Protein AF-A0AA35TIU0-F1 (afdb_monomer)

pLDDT: mean 90.53, std 7.13, range [62.94, 97.94]

Mean predicted aligned error: 12.46 Å

Solvent-accessible surface area (backbone atoms only — not comparable to full-atom values): 9646 Å² total; per-residue (Å²): 111,68,49,59,54,56,33,48,58,36,46,54,51,38,53,55,49,50,52,50,46,52,49,54,40,50,54,45,52,49,53,44,50,51,51,53,51,53,49,48,52,61,61,66,74,46,60,97,85,59,76,85,46,71,69,55,55,49,52,50,52,51,50,54,49,51,48,53,51,44,53,52,49,41,52,50,51,56,58,64,44,52,68,46,52,50,50,32,51,53,37,44,64,73,54,45,77,89,61,64,71,77,70,55,58,86,64,67,63,47,70,66,52,33,52,53,50,51,47,56,50,28,54,50,29,28,71,71,60,37,47,71,63,19,52,50,50,29,60,76,64,73,55,88,70,60,65,78,64,54,47,52,32,54,52,50,40,51,32,54,53,33,46,75,72,73,40,62,63,76,75,75,115

InterPro domains:
  IPR006594 LIS1 homology motif [PS50896] (113-145)
  IPR006594 LIS1 homology motif [SM00667] (113-145)
  IPR045098 Fyv10 family [PTHR12170] (6-173)

Structure (mmCIF, N/CA/C/O backbone):
data_AF-A0AA35TIU0-F1
#
_entry.id   AF-A0AA35TIU0-F1
#
loop_
_atom_site.group_PDB
_atom_site.id
_atom_site.type_symbol
_atom_site.label_atom_id
_atom_site.label_alt_id
_atom_site.label_comp_id
_atom_site.label_asym_id
_atom_site.label_entity_id
_atom_site.label_seq_id
_atom_site.pdbx_PDB_ins_code
_atom_site.Cartn_x
_atom_site.Cartn_y
_atom_site.Cartn_z
_atom_site.occupancy
_atom_site.B_iso_or_equiv
_atom_site.auth_seq_id
_atom_site.auth_comp_id
_atom_site.auth_asym_id
_atom_site.auth_atom_id
_atom_site.pdbx_PDB_model_num
ATOM 1 N N . MET A 1 1 ? 8.638 -17.678 -5.025 1.00 79.06 1 MET A N 1
ATOM 2 C CA . MET A 1 1 ? 7.491 -18.231 -4.267 1.00 79.06 1 MET A CA 1
ATOM 3 C C . MET A 1 1 ? 7.726 -18.157 -2.755 1.00 79.06 1 MET A C 1
ATOM 5 O O . MET A 1 1 ? 6.840 -17.697 -2.053 1.00 79.06 1 MET A O 1
ATOM 9 N N . GLU A 1 2 ? 8.918 -18.503 -2.250 1.00 90.50 2 GLU A N 1
ATOM 10 C CA . GLU A 1 2 ? 9.247 -18.424 -0.810 1.00 90.50 2 GLU A CA 1
ATOM 11 C C . GLU A 1 2 ? 9.133 -17.019 -0.194 1.00 90.50 2 GLU A C 1
ATOM 13 O O . GLU A 1 2 ? 8.591 -16.884 0.898 1.00 90.50 2 GLU A O 1
ATOM 18 N N . ALA A 1 3 ? 9.570 -15.977 -0.912 1.00 91.19 3 ALA A N 1
ATOM 19 C CA . ALA A 1 3 ? 9.427 -14.577 -0.496 1.00 91.19 3 ALA A CA 1
ATOM 20 C C . ALA A 1 3 ? 7.965 -14.198 -0.188 1.00 91.19 3 ALA A C 1
ATOM 22 O O . ALA A 1 3 ? 7.668 -13.625 0.861 1.00 91.19 3 ALA A O 1
ATOM 23 N N . CYS A 1 4 ? 7.039 -14.592 -1.070 1.00 94.56 4 CYS A N 1
ATOM 24 C CA . CYS A 1 4 ? 5.608 -14.363 -0.883 1.00 94.56 4 CYS A CA 1
ATOM 25 C C . CYS A 1 4 ? 5.074 -15.127 0.335 1.00 94.56 4 CYS A C 1
ATOM 27 O O . CYS A 1 4 ? 4.412 -14.530 1.176 1.00 94.56 4 CYS A O 1
ATOM 29 N N . LEU A 1 5 ? 5.434 -16.409 0.479 1.00 96.06 5 LEU A N 1
ATOM 30 C CA . LEU A 1 5 ? 5.019 -17.238 1.620 1.00 96.06 5 LEU A CA 1
ATOM 31 C C . LEU A 1 5 ? 5.535 -16.687 2.961 1.00 96.06 5 LEU A C 1
ATOM 33 O O . LEU A 1 5 ? 4.859 -16.788 3.984 1.00 96.06 5 LEU A O 1
ATOM 37 N N . ALA A 1 6 ? 6.738 -16.109 2.984 1.00 94.44 6 ALA A N 1
ATOM 38 C CA . ALA A 1 6 ? 7.305 -15.508 4.187 1.00 94.44 6 ALA A CA 1
ATOM 39 C C . ALA A 1 6 ? 6.508 -14.275 4.643 1.00 94.44 6 ALA A C 1
ATOM 41 O O . ALA A 1 6 ? 6.239 -14.128 5.836 1.00 94.44 6 ALA A O 1
ATOM 42 N N . VAL A 1 7 ? 6.105 -13.416 3.702 1.00 97.25 7 VAL A N 1
ATOM 43 C CA . VAL A 1 7 ? 5.280 -12.235 3.993 1.00 97.25 7 VAL A CA 1
ATOM 44 C C . VAL A 1 7 ? 3.848 -12.625 4.349 1.00 97.25 7 VAL A C 1
ATOM 46 O O . VAL A 1 7 ? 3.300 -12.090 5.312 1.00 97.25 7 VAL A O 1
ATOM 49 N N . GLU A 1 8 ? 3.273 -13.607 3.656 1.00 97.56 8 GLU A N 1
ATOM 50 C CA . GLU A 1 8 ? 1.932 -14.136 3.931 1.00 97.56 8 GLU A CA 1
ATOM 51 C C . GLU A 1 8 ? 1.806 -14.641 5.379 1.00 97.56 8 GLU A C 1
ATOM 53 O O . GLU A 1 8 ? 0.872 -14.272 6.091 1.00 97.56 8 GLU A O 1
ATOM 58 N N . ARG A 1 9 ? 2.812 -15.361 5.895 1.00 96.69 9 ARG A N 1
ATOM 59 C CA . ARG A 1 9 ? 2.837 -15.804 7.305 1.00 96.69 9 ARG A CA 1
ATOM 60 C C . ARG A 1 9 ? 2.793 -14.652 8.312 1.00 96.69 9 ARG A C 1
ATOM 62 O O . ARG A 1 9 ? 2.181 -14.785 9.372 1.00 96.69 9 ARG A O 1
ATOM 69 N N . GLU A 1 10 ? 3.474 -13.537 8.045 1.00 97.38 10 GLU A N 1
ATOM 70 C CA . GLU A 1 10 ? 3.417 -12.365 8.932 1.00 97.38 10 GLU A CA 1
ATOM 71 C C . GLU A 1 10 ? 2.096 -11.600 8.765 1.00 97.38 10 GLU A C 1
ATOM 73 O O . GLU A 1 10 ? 1.535 -11.119 9.754 1.00 97.38 10 GLU A O 1
ATOM 78 N N . GLN A 1 11 ? 1.547 -11.553 7.550 1.00 97.75 11 GLN A N 1
ATOM 79 C CA . GLN A 1 11 ? 0.237 -10.966 7.273 1.00 97.75 11 GLN A CA 1
ATOM 80 C C . GLN A 1 11 ? -0.869 -11.701 8.044 1.00 97.75 11 GLN A C 1
ATOM 82 O O . GLN A 1 11 ? -1.685 -11.055 8.705 1.00 97.75 11 GLN A O 1
ATOM 87 N N . GLU A 1 12 ? -0.875 -13.035 8.037 1.00 97.94 12 GLU A N 1
ATOM 88 C CA . GLU A 1 12 ? -1.833 -13.841 8.800 1.00 97.94 12 GLU A CA 1
ATOM 89 C C . GLU A 1 12 ? -1.799 -13.511 10.298 1.00 97.94 12 GLU A C 1
ATOM 91 O O . GLU A 1 12 ? -2.847 -13.386 10.941 1.00 97.94 12 GLU A O 1
ATOM 96 N N . LYS A 1 13 ? -0.603 -13.300 10.866 1.00 96.81 13 LYS A N 1
ATOM 97 C CA . LYS A 1 13 ? -0.444 -12.895 12.272 1.00 96.81 13 LYS A CA 1
ATOM 98 C C . LYS A 1 13 ? -1.043 -11.517 12.534 1.00 96.81 13 LYS A C 1
ATOM 100 O O . LYS A 1 13 ? -1.731 -11.350 13.545 1.00 96.81 13 LYS A O 1
ATOM 105 N N . VAL A 1 14 ? -0.820 -10.551 11.639 1.00 97.38 14 VAL A N 1
ATOM 106 C CA . VAL A 1 14 ? -1.432 -9.214 11.729 1.00 97.38 14 VAL A CA 1
ATOM 107 C C . VAL A 1 14 ? -2.954 -9.322 11.676 1.00 97.38 14 VAL A C 1
ATOM 109 O O . VAL A 1 14 ? -3.623 -8.784 12.555 1.00 97.38 14 VAL A O 1
ATOM 112 N N . VAL A 1 15 ? -3.505 -10.067 10.714 1.00 97.44 15 VAL A N 1
ATOM 113 C CA . VAL A 1 15 ? -4.957 -10.255 10.564 1.00 97.44 15 VAL A CA 1
ATOM 114 C C . VAL A 1 15 ? -5.557 -10.913 11.806 1.00 97.44 15 VAL A C 1
ATOM 116 O O . VAL A 1 15 ? -6.575 -10.448 12.321 1.00 97.44 15 VAL A O 1
ATOM 119 N N . LYS A 1 16 ? -4.919 -11.965 12.331 1.00 96.69 16 LYS A N 1
ATOM 120 C CA . LYS A 1 16 ? -5.369 -12.648 13.550 1.00 96.69 16 LYS A CA 1
ATOM 121 C C . LYS A 1 16 ? -5.367 -11.708 14.758 1.00 96.69 16 LYS A C 1
ATOM 123 O O . LYS A 1 16 ? -6.343 -11.680 15.505 1.00 96.69 16 LYS A O 1
ATOM 128 N N . LYS A 1 17 ? -4.299 -10.923 14.938 1.00 95.62 17 LYS A N 1
ATOM 129 C CA . LYS A 1 17 ? -4.180 -9.952 16.036 1.00 95.62 17 LYS A CA 1
ATOM 130 C C . LYS A 1 17 ? -5.214 -8.828 15.900 1.00 95.62 17 LYS A C 1
ATOM 132 O O . LYS A 1 17 ? -5.878 -8.518 16.881 1.00 95.62 17 LYS A O 1
ATOM 137 N N . LEU A 1 18 ? -5.401 -8.280 14.697 1.00 95.25 18 LEU A N 1
ATOM 138 C CA . LEU A 1 18 ? -6.390 -7.236 14.410 1.00 95.25 18 LEU A CA 1
ATOM 139 C C . LEU A 1 18 ? -7.811 -7.705 14.736 1.00 95.25 18 LEU A C 1
ATOM 141 O O . LEU A 1 18 ? -8.540 -6.999 15.425 1.00 95.25 18 LEU A O 1
ATOM 145 N N . LYS A 1 19 ? -8.191 -8.909 14.285 1.00 95.69 19 LYS A N 1
ATOM 146 C CA . LYS A 1 19 ? -9.508 -9.492 14.587 1.0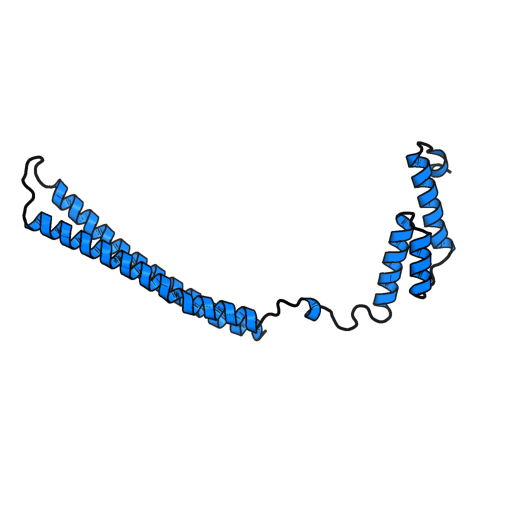0 95.69 19 LYS A CA 1
ATOM 147 C C . LYS A 1 19 ? -9.725 -9.648 16.092 1.00 95.69 19 LYS A C 1
ATOM 149 O O . LYS A 1 19 ? -10.798 -9.313 16.579 1.00 95.69 19 LYS A O 1
ATOM 154 N N . ALA A 1 20 ? -8.710 -10.104 16.826 1.00 94.06 20 ALA A N 1
ATOM 155 C CA . ALA A 1 20 ? -8.794 -10.255 18.277 1.00 94.06 20 ALA A CA 1
ATOM 156 C C . ALA A 1 20 ? -8.963 -8.906 19.001 1.00 94.06 20 ALA A C 1
ATOM 158 O O . ALA A 1 20 ? -9.843 -8.781 19.847 1.00 94.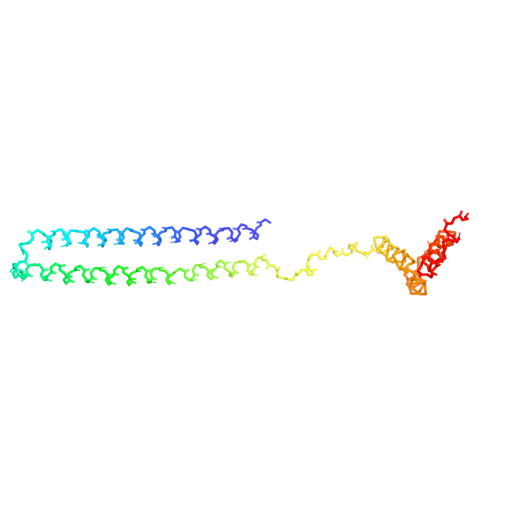06 20 ALA A O 1
ATOM 159 N N . VAL A 1 21 ? -8.166 -7.891 18.640 1.00 93.56 21 VAL A N 1
ATOM 160 C CA . VAL A 1 21 ? -8.255 -6.540 19.229 1.00 93.56 21 VAL A CA 1
ATOM 161 C C . VAL A 1 21 ? -9.596 -5.886 18.898 1.00 93.56 21 VAL A C 1
ATOM 163 O O . VAL A 1 21 ? -10.255 -5.344 19.779 1.00 93.56 21 VAL A O 1
ATOM 166 N N . SER A 1 22 ? -10.039 -5.974 17.642 1.00 92.81 22 SER A N 1
ATOM 167 C CA . SER A 1 22 ? -11.329 -5.426 17.217 1.00 92.81 22 SER A CA 1
ATOM 168 C C . SER A 1 22 ? -12.503 -6.114 17.918 1.00 92.81 22 SER A C 1
ATOM 170 O O . SER A 1 22 ? -13.412 -5.419 18.368 1.00 92.81 22 SER A O 1
ATOM 172 N N . GLY A 1 23 ? -12.470 -7.442 18.065 1.00 94.69 23 GLY A N 1
ATOM 173 C CA . GLY A 1 23 ? -13.482 -8.193 18.811 1.00 94.69 23 GLY A CA 1
ATOM 174 C C . GLY A 1 23 ? -13.542 -7.772 20.280 1.00 94.69 23 GLY A C 1
ATOM 175 O O . GLY A 1 23 ? -14.585 -7.315 20.736 1.00 94.69 23 GLY A O 1
ATOM 176 N N . SER A 1 24 ? -12.402 -7.813 20.978 1.00 93.44 24 SER A N 1
ATOM 177 C CA . SER A 1 24 ? -12.273 -7.395 22.385 1.00 93.44 24 SER A CA 1
ATOM 178 C C . SER A 1 24 ? -12.761 -5.961 22.617 1.00 93.44 24 SER A C 1
ATOM 180 O O . SER A 1 24 ? -13.567 -5.704 23.514 1.00 93.44 24 SER A O 1
ATOM 182 N N . ALA A 1 25 ? -12.325 -5.014 21.780 1.00 92.31 25 ALA A N 1
ATOM 183 C CA . ALA A 1 25 ? -12.752 -3.624 21.879 1.00 92.31 25 ALA A CA 1
ATOM 184 C C . ALA A 1 25 ? -14.262 -3.475 21.638 1.00 92.31 25 ALA A C 1
ATOM 186 O O . ALA A 1 25 ? -14.928 -2.749 22.374 1.00 92.31 25 ALA A O 1
ATOM 187 N N . THR A 1 26 ? -14.814 -4.185 20.649 1.00 94.56 26 THR A N 1
ATOM 188 C CA . THR A 1 26 ? -16.252 -4.153 20.346 1.00 94.56 26 THR A CA 1
ATOM 189 C C . THR A 1 26 ? -17.074 -4.684 21.516 1.00 94.56 26 THR A C 1
ATOM 191 O O . THR A 1 26 ? -18.017 -4.018 21.935 1.00 94.56 26 THR A O 1
ATOM 194 N N . GLU A 1 27 ? -16.694 -5.825 22.092 1.00 95.31 27 GLU A N 1
ATOM 195 C CA . GLU A 1 27 ? -17.382 -6.423 23.243 1.00 95.31 27 GLU A CA 1
ATOM 196 C C . GLU A 1 27 ? -17.371 -5.489 24.461 1.00 95.31 27 GLU A C 1
ATOM 198 O O . GLU A 1 27 ? -18.413 -5.240 25.070 1.00 95.31 27 GLU A O 1
ATOM 203 N N . LYS A 1 28 ? -16.213 -4.900 24.791 1.00 93.56 28 LYS A N 1
ATOM 204 C CA . LYS A 1 28 ? -16.084 -3.953 25.912 1.00 93.56 28 LYS A CA 1
ATOM 205 C C . LYS A 1 28 ? -16.921 -2.693 25.698 1.00 93.56 28 LYS A C 1
ATOM 207 O O . LYS A 1 28 ? -17.606 -2.240 26.614 1.00 93.56 28 LYS A O 1
ATOM 212 N N . LEU A 1 29 ? -16.895 -2.133 24.489 1.00 92.69 29 LEU A N 1
ATOM 213 C CA . LEU A 1 29 ? -17.698 -0.959 24.150 1.00 92.69 29 LEU A CA 1
ATOM 214 C C . LEU A 1 29 ? -19.199 -1.270 24.187 1.00 92.69 29 LEU A C 1
ATOM 216 O O . LEU A 1 29 ? -19.970 -0.443 24.667 1.00 92.69 29 LEU A O 1
ATOM 220 N N . GLN A 1 30 ? -19.618 -2.462 23.752 1.00 95.75 30 GLN A N 1
ATOM 221 C CA . GLN A 1 30 ? -21.007 -2.914 23.863 1.00 95.75 30 GLN A CA 1
ATOM 222 C C . GLN A 1 30 ? -21.456 -3.049 25.323 1.00 95.75 30 GLN A C 1
ATOM 224 O O . GLN A 1 30 ? -22.550 -2.599 25.661 1.00 95.75 30 GLN A O 1
ATOM 229 N N . GLN A 1 31 ? -20.615 -3.601 26.203 1.00 94.88 31 GLN A N 1
ATOM 230 C CA . GLN A 1 31 ? -20.913 -3.685 27.638 1.00 94.88 31 GLN A CA 1
ATOM 231 C C . GLN A 1 31 ? -21.095 -2.298 28.262 1.00 94.88 31 GLN A C 1
ATOM 233 O O . GLN A 1 31 ? -22.080 -2.058 28.960 1.00 94.88 31 GLN A O 1
ATOM 238 N N . VAL A 1 32 ? -20.187 -1.365 27.967 1.00 95.50 32 VAL A N 1
ATOM 239 C CA . VAL A 1 32 ? -20.286 0.023 28.437 1.00 95.50 32 VAL A CA 1
ATOM 240 C C . VAL A 1 32 ? -21.540 0.707 27.889 1.00 95.50 32 VAL A C 1
ATOM 242 O O . VAL A 1 32 ? -22.235 1.404 28.623 1.00 95.50 32 VAL A O 1
ATOM 245 N N . LEU A 1 33 ? -21.878 0.485 26.619 1.00 96.38 33 LEU A N 1
ATOM 246 C CA . LEU A 1 33 ? -23.088 1.037 26.013 1.00 96.38 33 LEU A CA 1
ATOM 247 C C . LEU A 1 33 ? -24.350 0.519 26.715 1.00 96.38 33 LEU A C 1
ATOM 249 O O . LEU A 1 33 ? -25.248 1.308 27.007 1.00 96.38 33 LEU A O 1
ATOM 253 N N . HIS A 1 34 ? -24.391 -0.771 27.056 1.00 95.81 34 HIS A N 1
ATOM 254 C CA . HIS A 1 34 ? -25.491 -1.349 27.823 1.00 95.81 34 HIS A CA 1
ATOM 255 C C . HIS A 1 34 ? -25.590 -0.754 29.238 1.00 95.81 34 HIS A C 1
ATOM 257 O O . HIS A 1 34 ? -26.682 -0.413 29.688 1.00 95.81 34 HIS A O 1
ATOM 263 N N . GLN A 1 35 ? -24.456 -0.539 29.917 1.00 94.38 35 GLN A N 1
ATOM 264 C CA . GLN A 1 35 ? -24.424 0.137 31.220 1.00 94.38 35 GLN A CA 1
ATOM 265 C C . GLN A 1 35 ? -24.955 1.574 31.140 1.00 94.38 35 GLN A C 1
ATOM 267 O O . GLN A 1 35 ? -25.743 1.983 31.990 1.00 94.38 35 GLN A O 1
ATOM 272 N N . ILE A 1 36 ? -24.576 2.328 30.102 1.00 95.00 36 ILE A N 1
ATOM 273 C CA . ILE A 1 36 ? -25.071 3.693 29.873 1.00 95.00 36 ILE A CA 1
ATOM 274 C C . ILE A 1 36 ? -26.585 3.685 29.623 1.00 95.00 36 ILE A C 1
ATOM 276 O O . ILE A 1 36 ? -27.295 4.551 30.136 1.00 95.00 36 ILE A O 1
ATOM 280 N N . GLN A 1 37 ? -27.096 2.718 28.856 1.00 95.38 37 GLN A N 1
ATOM 281 C CA . GLN A 1 37 ? -28.533 2.570 28.604 1.00 95.38 37 GLN A CA 1
ATOM 282 C C . GLN A 1 37 ? -29.306 2.255 29.889 1.00 95.38 37 GLN A C 1
ATOM 284 O O . GLN A 1 37 ? -30.269 2.955 30.195 1.00 95.38 37 GLN A O 1
ATOM 289 N N . ALA A 1 38 ? -28.841 1.285 30.677 1.00 92.12 38 ALA A N 1
ATOM 290 C CA . ALA A 1 38 ? -29.448 0.942 31.962 1.00 92.12 38 ALA A CA 1
ATOM 291 C C . ALA A 1 38 ? -29.420 2.130 32.940 1.00 92.12 38 ALA A C 1
ATOM 293 O O . ALA A 1 38 ? -30.405 2.413 33.622 1.00 92.12 38 ALA A O 1
ATOM 294 N N . LEU A 1 39 ? -28.311 2.877 32.972 1.00 92.19 39 LEU A N 1
ATOM 295 C CA . LEU A 1 39 ? -28.189 4.085 33.783 1.00 92.19 39 LEU A CA 1
ATOM 296 C C . LEU A 1 39 ? -29.177 5.168 33.330 1.00 92.19 39 LEU A C 1
ATOM 298 O O . LEU A 1 39 ? -29.808 5.809 34.169 1.00 92.19 39 LEU A O 1
ATOM 302 N N . LYS A 1 40 ? -29.343 5.360 32.016 1.00 92.00 40 LYS A N 1
ATOM 303 C CA . LYS A 1 40 ? -30.326 6.295 31.461 1.00 92.00 40 LYS A CA 1
ATOM 304 C C . LYS A 1 40 ? -31.736 5.925 31.911 1.00 92.00 40 LYS A C 1
ATOM 306 O O . LYS A 1 40 ? -32.429 6.793 32.430 1.00 92.00 40 LYS A O 1
ATOM 311 N N . GLU A 1 41 ? -32.137 4.665 31.755 1.00 91.19 41 GLU A N 1
ATOM 312 C CA . GLU A 1 41 ? -33.457 4.179 32.176 1.00 91.19 41 GLU A CA 1
ATOM 313 C C . GLU A 1 41 ? -33.694 4.432 33.669 1.00 91.19 41 GLU A C 1
ATOM 315 O O . GLU A 1 41 ? -34.702 5.034 34.044 1.00 91.19 41 GLU A O 1
ATOM 320 N N . LEU A 1 42 ? -32.714 4.077 34.504 1.00 87.88 42 LEU A N 1
ATOM 321 C CA . LEU A 1 42 ? -32.756 4.250 35.955 1.00 87.88 42 LEU A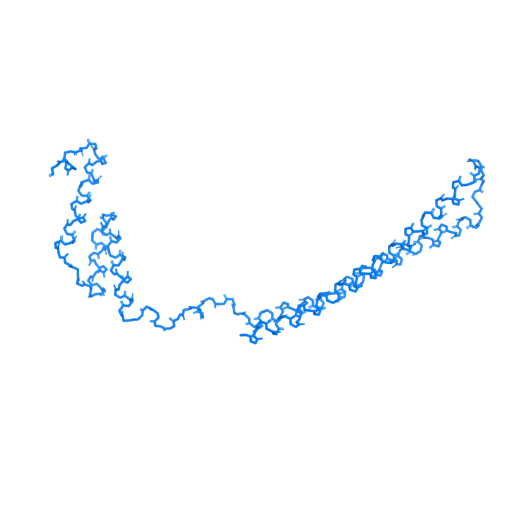 CA 1
ATOM 322 C C . LEU A 1 42 ? -32.889 5.724 36.372 1.00 87.88 42 LEU A C 1
ATOM 324 O O . LEU A 1 42 ? -33.595 6.034 37.334 1.00 87.88 42 LEU A O 1
ATOM 328 N N . LEU A 1 43 ? -32.234 6.642 35.658 1.00 86.12 43 LEU A N 1
ATOM 329 C CA . LEU A 1 43 ? -32.333 8.081 35.914 1.00 86.12 43 LEU A CA 1
ATOM 330 C C . LEU A 1 43 ? -33.647 8.679 35.390 1.00 86.12 43 LEU A C 1
ATOM 332 O O . LEU A 1 43 ? -34.200 9.564 36.034 1.00 86.12 43 LEU A O 1
ATOM 336 N N . THR A 1 44 ? -34.175 8.189 34.265 1.00 87.25 44 THR A N 1
ATOM 337 C CA . THR A 1 44 ? -35.445 8.672 33.688 1.00 87.25 44 THR A CA 1
ATOM 338 C C . THR A 1 44 ? -36.693 8.129 34.382 1.00 87.25 44 THR A C 1
ATOM 340 O O . THR A 1 44 ? -37.748 8.745 34.291 1.00 87.25 44 THR A O 1
ATOM 343 N N . ALA A 1 45 ? -36.587 6.997 35.084 1.00 84.25 45 ALA A N 1
ATOM 344 C CA . ALA A 1 45 ? -37.682 6.432 35.871 1.00 84.25 45 ALA A CA 1
ATOM 345 C C . ALA A 1 45 ? -37.970 7.226 37.163 1.00 84.25 45 ALA A C 1
ATOM 347 O O . ALA A 1 45 ? -39.000 7.014 37.803 1.00 84.25 45 ALA A O 1
ATOM 348 N N . ALA A 1 46 ? -37.070 8.128 37.566 1.00 77.56 46 ALA A N 1
ATOM 349 C CA . ALA A 1 46 ? -37.264 8.994 38.721 1.00 77.56 46 ALA A CA 1
ATOM 350 C C . ALA A 1 46 ? -38.202 10.171 38.388 1.00 77.56 46 ALA A C 1
ATOM 352 O O . ALA A 1 46 ? -38.206 10.683 37.271 1.00 77.56 46 ALA A O 1
ATOM 353 N N . ALA A 1 47 ? -38.995 10.622 39.368 1.00 76.88 47 ALA A N 1
ATOM 354 C CA . ALA A 1 47 ? -39.849 11.798 39.195 1.00 76.88 47 ALA A CA 1
ATOM 355 C C . ALA A 1 47 ? -39.002 13.058 38.885 1.00 76.88 47 ALA A C 1
ATOM 357 O O . ALA A 1 47 ? -37.890 13.158 39.407 1.00 76.88 47 ALA A O 1
ATOM 358 N N . PRO A 1 48 ? -39.519 14.038 38.113 1.00 70.19 48 PRO A N 1
ATOM 359 C CA . PRO A 1 48 ? -38.754 15.202 37.638 1.00 70.19 48 PRO A CA 1
ATOM 360 C C . PRO A 1 48 ? -38.031 16.009 38.730 1.00 70.19 48 PRO A C 1
ATOM 362 O O . PRO A 1 48 ? -36.971 16.568 38.469 1.00 70.19 48 PRO A O 1
ATOM 365 N N . ASP A 1 49 ? -38.566 16.010 39.957 1.00 71.94 49 ASP A N 1
ATOM 366 C CA . ASP A 1 49 ? -38.033 16.749 41.112 1.00 71.94 49 ASP A CA 1
ATOM 367 C C . ASP A 1 49 ? -37.450 15.835 42.212 1.00 71.94 49 ASP A C 1
ATOM 369 O O . ASP A 1 49 ? -37.163 16.273 43.332 1.00 71.94 49 ASP A O 1
ATOM 373 N N . ALA A 1 50 ? -37.280 14.538 41.929 1.00 77.56 50 ALA A N 1
ATOM 374 C CA . ALA A 1 50 ? -36.689 13.602 42.876 1.00 77.56 50 ALA A CA 1
ATOM 375 C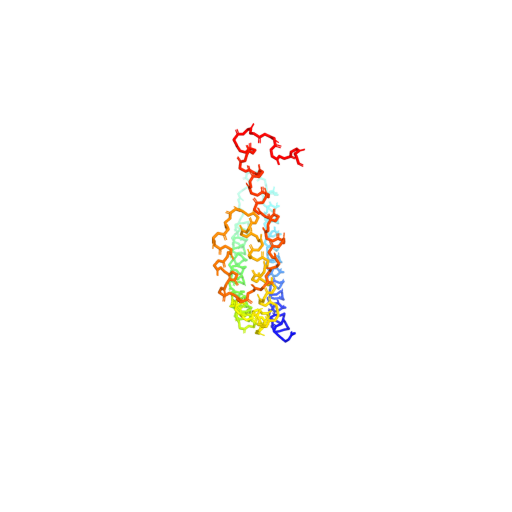 C . ALA A 1 50 ? -35.182 13.866 43.028 1.00 77.56 50 ALA A C 1
ATOM 377 O O . ALA A 1 50 ? -34.426 13.904 42.057 1.00 77.56 50 ALA A O 1
ATOM 378 N N . LYS A 1 51 ? -34.713 14.010 44.273 1.00 82.25 51 LYS A N 1
ATOM 379 C CA . LYS A 1 51 ? -33.275 14.117 44.558 1.00 82.25 51 LYS A CA 1
ATOM 380 C C . LYS A 1 51 ? -32.567 12.823 44.151 1.00 82.25 51 LYS A C 1
ATOM 382 O O . LYS A 1 51 ? -33.004 11.739 44.529 1.00 82.25 51 LYS A O 1
ATOM 387 N N . VAL A 1 52 ? -31.431 12.957 43.462 1.00 83.38 52 VAL A N 1
ATOM 388 C CA . VAL A 1 52 ? -30.585 11.822 43.064 1.00 83.38 52 VAL A CA 1
ATOM 389 C C . VAL A 1 52 ? -30.156 11.029 44.301 1.00 83.38 52 VAL A C 1
ATOM 391 O O . VAL A 1 52 ? -29.483 11.578 45.188 1.00 83.38 52 VAL A O 1
ATOM 394 N N . SER A 1 53 ? -30.533 9.749 44.340 1.00 88.12 53 SER A N 1
ATOM 395 C CA . SER A 1 53 ? -30.214 8.829 45.434 1.00 88.12 53 SER A CA 1
ATOM 396 C C . SER A 1 53 ? -28.720 8.495 45.469 1.00 88.12 53 SER A C 1
ATOM 398 O O . SER A 1 53 ? -28.017 8.617 44.465 1.00 88.12 53 SER A O 1
ATOM 400 N N . GLU A 1 54 ? -28.207 8.053 46.618 1.00 89.31 54 GLU A N 1
ATOM 401 C CA . GLU A 1 54 ? -26.799 7.641 46.716 1.00 89.31 54 GLU A CA 1
ATOM 402 C C . GLU A 1 54 ? -26.496 6.449 45.792 1.00 89.31 54 GLU A C 1
ATOM 404 O O . GLU A 1 54 ? -25.462 6.423 45.133 1.00 89.31 54 GLU A O 1
ATOM 409 N N . ALA A 1 55 ? -27.453 5.527 45.635 1.00 87.69 55 ALA A N 1
ATOM 410 C CA . ALA A 1 55 ? -27.347 4.410 44.697 1.00 87.69 55 ALA A CA 1
ATOM 411 C C . ALA A 1 55 ? -27.229 4.877 43.234 1.00 87.69 55 ALA A C 1
ATOM 413 O O . ALA A 1 55 ? -26.431 4.334 42.474 1.00 87.69 55 ALA A O 1
ATOM 414 N N . GLN A 1 56 ? -27.979 5.915 42.841 1.00 88.62 56 GLN A N 1
ATOM 415 C CA . GLN A 1 56 ? -27.866 6.529 41.515 1.00 88.62 56 GLN A CA 1
ATOM 416 C C . GLN A 1 56 ? -26.495 7.173 41.299 1.00 88.62 56 GLN A C 1
ATOM 418 O O . GLN A 1 56 ? -25.893 6.987 40.244 1.00 88.62 56 GLN A O 1
ATOM 423 N N . ARG A 1 57 ? -25.976 7.908 42.290 1.00 91.50 57 ARG A N 1
ATOM 424 C CA . ARG A 1 57 ? -24.638 8.519 42.200 1.00 91.50 57 ARG A CA 1
ATOM 425 C C . ARG A 1 57 ? -23.553 7.465 42.059 1.00 91.50 57 ARG A C 1
ATOM 427 O O . ARG A 1 57 ? -22.644 7.643 41.253 1.00 91.50 57 ARG A O 1
ATOM 434 N N . GLU A 1 58 ? -23.664 6.378 42.811 1.00 92.12 58 GLU A N 1
ATOM 435 C CA . GLU A 1 58 ? -22.702 5.287 42.742 1.00 92.12 58 GLU A CA 1
ATOM 436 C C . GLU A 1 58 ? -22.767 4.560 41.394 1.00 92.12 58 GLU A C 1
ATOM 438 O O . GLU A 1 58 ? -21.731 4.330 40.774 1.00 92.12 58 GLU A O 1
ATOM 443 N N . ALA A 1 59 ? -23.968 4.323 40.855 1.00 91.31 59 ALA A N 1
ATOM 444 C CA . ALA A 1 59 ? -24.137 3.773 39.510 1.00 91.31 59 ALA A CA 1
ATOM 445 C C . ALA A 1 59 ? -23.502 4.668 38.425 1.00 91.31 59 ALA A C 1
ATOM 447 O O . ALA A 1 59 ? -22.838 4.164 37.517 1.00 91.31 59 ALA A O 1
ATOM 448 N N . VAL A 1 60 ? -23.641 5.997 38.538 1.00 92.88 60 VAL A N 1
ATOM 449 C CA . VAL A 1 60 ? -22.972 6.956 37.639 1.00 92.88 60 VAL A CA 1
ATOM 450 C C . VAL A 1 60 ? -21.449 6.849 37.763 1.00 92.88 60 VAL A C 1
ATOM 452 O O . VAL A 1 60 ? -20.762 6.764 36.744 1.00 92.88 60 VAL A O 1
ATOM 455 N N . ARG A 1 61 ? -20.903 6.837 38.988 1.00 95.12 61 ARG A N 1
ATOM 456 C CA . ARG A 1 61 ? -19.452 6.716 39.221 1.00 95.12 61 ARG A CA 1
ATOM 457 C C . ARG A 1 61 ? -18.894 5.422 38.639 1.00 95.12 61 ARG A C 1
ATOM 459 O O . ARG A 1 61 ? -17.879 5.466 37.946 1.00 95.12 61 ARG A O 1
ATOM 466 N N . GLN A 1 62 ? -19.580 4.305 38.867 1.00 94.12 62 GLN A N 1
ATOM 467 C CA . GLN A 1 62 ? -19.178 3.005 38.345 1.00 94.12 62 GLN A CA 1
ATOM 468 C C . GLN A 1 62 ? -19.197 2.990 36.812 1.00 94.12 62 GLN A C 1
ATOM 470 O O . GLN A 1 62 ? -18.234 2.547 36.191 1.00 94.12 62 GLN A O 1
ATOM 475 N N . CYS A 1 63 ? -20.243 3.546 36.193 1.00 95.00 63 CYS A N 1
ATOM 476 C CA . CYS A 1 63 ? -20.326 3.661 34.739 1.00 95.00 63 CYS A CA 1
ATOM 477 C C . CYS A 1 63 ? -19.182 4.518 34.169 1.00 95.00 63 CYS A C 1
ATOM 479 O O . CYS A 1 63 ? -18.557 4.136 33.181 1.00 95.00 63 CYS A O 1
ATOM 481 N N . LEU A 1 64 ? -18.866 5.657 34.799 1.00 95.62 64 LEU A N 1
ATOM 482 C CA . LEU A 1 64 ? -17.744 6.514 34.395 1.00 95.62 64 LEU A CA 1
ATOM 483 C C . LEU A 1 64 ? -16.398 5.788 34.503 1.00 95.62 64 LEU A C 1
ATOM 485 O O . LEU A 1 64 ? -15.547 5.934 33.623 1.00 95.62 64 LEU A O 1
ATOM 489 N N . TYR A 1 65 ? -16.212 4.994 35.558 1.00 96.25 65 TYR A N 1
ATOM 490 C CA . TYR A 1 65 ? -15.019 4.172 35.727 1.00 96.25 65 TYR A CA 1
ATOM 491 C C . TYR A 1 65 ? -14.901 3.123 34.613 1.00 96.25 65 TYR A C 1
ATOM 493 O O . TYR A 1 65 ? -13.871 3.066 33.942 1.00 96.25 65 TYR A O 1
ATOM 501 N N . SER A 1 66 ? -15.975 2.379 34.332 1.00 95.88 66 SER A N 1
ATOM 502 C CA . SER A 1 66 ? -16.003 1.372 33.265 1.00 95.88 66 SER A CA 1
ATOM 503 C C . SER A 1 66 ? -15.769 1.967 31.871 1.00 95.88 66 SER A C 1
ATOM 505 O O . SER A 1 66 ? -15.032 1.378 31.082 1.00 95.88 66 SER A O 1
ATOM 507 N N . ILE A 1 67 ? -16.302 3.161 31.575 1.00 95.69 67 ILE A N 1
ATOM 508 C CA . ILE A 1 67 ? -16.004 3.891 30.327 1.00 95.69 67 ILE A CA 1
ATOM 509 C C . ILE A 1 67 ? -14.500 4.162 30.214 1.00 95.69 67 ILE A C 1
ATOM 511 O O . ILE A 1 67 ? -13.889 3.895 29.176 1.00 95.69 67 ILE A O 1
ATOM 515 N N . LYS A 1 68 ? -13.896 4.696 31.283 1.00 96.56 68 LYS A N 1
ATOM 516 C CA . LYS A 1 68 ? -12.473 5.044 31.303 1.00 96.56 68 LYS A CA 1
ATOM 517 C C . LYS A 1 68 ? -11.595 3.805 31.125 1.00 96.56 68 LYS A C 1
ATOM 519 O O . LYS A 1 68 ? -10.648 3.847 30.340 1.00 96.56 68 LYS A O 1
ATOM 524 N N . GLU A 1 69 ? -11.912 2.714 31.817 1.00 95.69 69 GLU A N 1
ATOM 525 C CA . GLU A 1 69 ? -11.185 1.451 31.681 1.00 95.69 69 GLU A CA 1
ATOM 526 C C . GLU A 1 69 ? -11.306 0.859 30.277 1.00 95.69 69 GLU A C 1
ATOM 528 O O . GLU A 1 69 ? -10.290 0.494 29.687 1.00 95.69 69 GLU A O 1
ATOM 533 N N . ALA A 1 70 ? -12.513 0.816 29.704 1.00 95.19 70 ALA A N 1
ATOM 534 C CA . ALA A 1 70 ? -12.728 0.291 28.358 1.00 95.19 70 ALA A CA 1
ATOM 535 C C . ALA A 1 70 ? -11.951 1.092 27.302 1.00 95.19 70 ALA A C 1
ATOM 537 O O . ALA A 1 70 ? -11.277 0.506 26.452 1.00 95.19 70 ALA A O 1
ATOM 538 N N . ALA A 1 71 ? -11.980 2.426 27.389 1.00 93.94 71 ALA A N 1
ATOM 539 C CA . ALA A 1 71 ? -11.233 3.298 26.487 1.00 93.94 71 ALA A CA 1
ATOM 540 C C . ALA A 1 71 ? -9.714 3.104 26.626 1.00 93.94 71 ALA A C 1
ATOM 542 O O . ALA A 1 71 ? -9.000 3.005 25.623 1.00 93.94 71 ALA A O 1
ATOM 543 N N . GLN A 1 72 ? -9.211 3.006 27.862 1.00 95.25 72 GLN A N 1
ATOM 544 C CA . GLN A 1 72 ? -7.788 2.790 28.111 1.00 95.25 72 GLN A CA 1
ATOM 545 C C . GLN A 1 72 ? -7.329 1.411 27.622 1.00 95.25 72 GLN A C 1
ATOM 547 O O . GLN A 1 72 ? -6.267 1.303 27.005 1.00 95.25 72 GLN A O 1
ATOM 552 N N . ALA A 1 73 ? -8.129 0.370 27.858 1.00 92.94 73 ALA A N 1
ATOM 553 C CA . ALA A 1 73 ? -7.846 -0.982 27.397 1.00 92.94 73 ALA A CA 1
ATOM 554 C C . ALA A 1 73 ? -7.804 -1.051 25.864 1.00 92.94 73 ALA A C 1
ATOM 556 O O . ALA A 1 73 ? -6.824 -1.546 25.314 1.00 92.94 73 ALA A O 1
ATOM 557 N N . ALA A 1 74 ? -8.797 -0.478 25.176 1.00 92.38 74 ALA A N 1
ATOM 558 C CA . ALA A 1 74 ? -8.822 -0.425 23.714 1.00 92.38 74 ALA A CA 1
ATOM 559 C C . ALA A 1 74 ? -7.609 0.332 23.141 1.00 92.38 74 ALA A C 1
ATOM 561 O O . ALA A 1 74 ? -6.992 -0.112 22.173 1.00 92.38 74 ALA A O 1
ATOM 562 N N . SER A 1 75 ? -7.218 1.446 23.772 1.00 94.06 75 SER A N 1
ATOM 563 C CA . SER A 1 75 ? -6.021 2.207 23.389 1.00 94.06 75 SER A CA 1
ATOM 564 C C . SER A 1 75 ? -4.738 1.381 23.538 1.00 94.06 75 SER A C 1
ATOM 566 O O . SER A 1 75 ? -3.890 1.382 22.643 1.00 94.06 75 SER A O 1
ATOM 568 N N . ASN A 1 76 ? -4.595 0.652 24.647 1.00 93.75 76 ASN A N 1
ATOM 569 C CA . ASN A 1 76 ? -3.425 -0.186 24.905 1.00 93.75 76 ASN A CA 1
ATOM 570 C C . ASN A 1 76 ? -3.357 -1.377 23.937 1.00 93.75 76 ASN A C 1
ATOM 572 O O . ASN A 1 76 ? -2.318 -1.601 23.321 1.00 93.75 76 ASN A O 1
ATOM 576 N N . GLU A 1 77 ? -4.473 -2.076 23.725 1.00 91.94 77 GLU A N 1
ATOM 577 C CA . GLU A 1 77 ? -4.552 -3.201 22.785 1.00 91.94 77 GLU A CA 1
ATOM 578 C C . GLU A 1 77 ? -4.226 -2.776 21.344 1.00 91.94 77 GLU A C 1
ATOM 580 O O . GLU A 1 77 ? -3.543 -3.506 20.622 1.00 91.94 77 GLU A O 1
ATOM 585 N N . HIS A 1 78 ? -4.650 -1.575 20.931 1.00 90.69 78 HIS A N 1
ATOM 586 C CA . HIS A 1 78 ? -4.277 -1.008 19.635 1.00 90.69 78 HIS A CA 1
ATOM 587 C C . HIS A 1 78 ? -2.769 -0.729 19.544 1.00 90.69 78 HIS A C 1
ATOM 589 O O . HIS A 1 78 ? -2.131 -1.081 18.550 1.00 90.69 78 HIS A O 1
ATOM 595 N N . LYS A 1 79 ? -2.162 -0.138 20.584 1.00 93.44 79 LYS A N 1
ATOM 596 C CA . LYS A 1 79 ? -0.708 0.113 20.616 1.00 93.44 79 LYS A CA 1
ATOM 597 C C . LYS A 1 79 ? 0.099 -1.181 20.512 1.00 93.44 79 LYS A C 1
ATOM 599 O O . LYS A 1 79 ? 1.098 -1.217 19.792 1.00 93.44 79 LYS A O 1
ATOM 604 N N . ASP A 1 80 ? -0.369 -2.257 21.137 1.00 90.50 80 ASP A N 1
ATOM 605 C CA . ASP A 1 80 ? 0.278 -3.573 21.092 1.00 90.50 80 ASP A CA 1
ATOM 606 C C . ASP A 1 80 ? 0.299 -4.200 19.684 1.00 90.50 80 ASP A C 1
ATOM 608 O O . ASP A 1 80 ? 1.047 -5.152 19.425 1.00 90.50 80 ASP A O 1
ATOM 612 N N . MET A 1 81 ? -0.477 -3.670 18.732 1.00 94.12 81 MET A N 1
ATOM 613 C CA . MET A 1 81 ? -0.413 -4.097 17.335 1.00 94.12 81 MET A CA 1
ATOM 614 C C . MET A 1 81 ? 0.854 -3.626 16.614 1.00 94.12 81 MET A C 1
ATOM 616 O O . MET A 1 81 ? 1.303 -4.315 15.691 1.00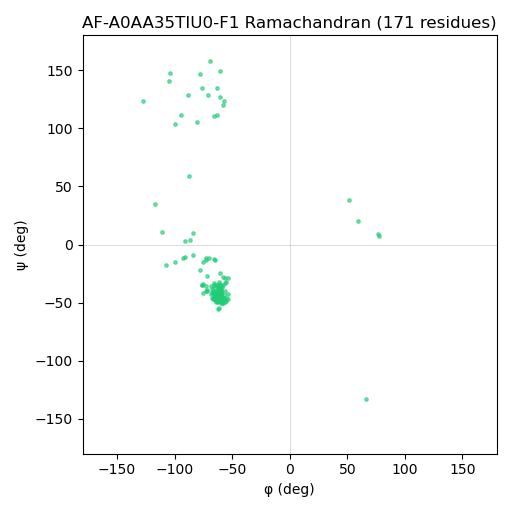 94.12 81 MET A O 1
ATOM 620 N N . HIS A 1 82 ? 1.465 -2.510 17.036 1.00 94.50 82 HIS A N 1
ATOM 621 C CA . HIS A 1 82 ? 2.612 -1.906 16.344 1.00 94.50 82 HIS A CA 1
ATOM 622 C C . HIS A 1 82 ? 3.757 -2.893 16.121 1.00 94.50 82 HIS A C 1
ATOM 624 O O . HIS A 1 82 ? 4.319 -2.952 15.028 1.00 94.50 82 HIS A O 1
ATOM 630 N N . ALA A 1 83 ? 4.075 -3.713 17.125 1.00 94.50 83 ALA A N 1
ATOM 631 C CA . ALA A 1 83 ? 5.145 -4.698 17.015 1.00 94.50 83 ALA A CA 1
ATOM 632 C C . ALA A 1 83 ? 4.867 -5.750 15.925 1.00 94.50 83 ALA A C 1
ATOM 634 O O . ALA A 1 83 ? 5.791 -6.191 15.246 1.00 94.50 83 ALA A O 1
ATOM 635 N N . THR A 1 84 ? 3.603 -6.143 15.736 1.00 95.88 84 THR A N 1
ATOM 636 C CA . THR A 1 84 ? 3.211 -7.139 14.722 1.00 95.88 84 THR A CA 1
ATOM 637 C C . THR A 1 84 ? 3.238 -6.523 13.322 1.00 95.88 84 THR A C 1
ATOM 639 O O . THR A 1 84 ? 3.782 -7.123 12.401 1.00 95.88 84 THR A O 1
ATOM 642 N N . ILE A 1 85 ? 2.745 -5.288 13.175 1.00 96.94 85 ILE A N 1
ATOM 643 C CA . ILE A 1 85 ? 2.792 -4.540 11.907 1.00 96.94 85 ILE A CA 1
ATOM 644 C C . ILE A 1 85 ? 4.244 -4.259 11.493 1.00 96.94 85 ILE A C 1
ATOM 646 O O . ILE A 1 85 ? 4.607 -4.447 10.335 1.00 96.94 85 ILE A O 1
ATOM 650 N N . SER A 1 86 ? 5.106 -3.880 12.440 1.00 97.62 86 SER A N 1
ATOM 651 C CA . SER A 1 86 ? 6.528 -3.643 12.169 1.00 97.62 86 SER A CA 1
ATOM 652 C C . SER A 1 86 ? 7.245 -4.906 11.678 1.00 97.62 86 SER A C 1
ATOM 654 O O . SER A 1 86 ? 8.090 -4.821 10.789 1.00 97.62 86 SER A O 1
ATOM 656 N N . LYS A 1 87 ? 6.896 -6.088 12.208 1.00 97.25 87 LYS A N 1
ATOM 657 C CA . LYS A 1 87 ? 7.438 -7.368 11.719 1.00 97.25 87 LYS A CA 1
ATOM 658 C C . LYS A 1 87 ? 7.013 -7.664 10.283 1.00 97.25 87 LYS A C 1
ATOM 660 O O . LYS A 1 87 ? 7.861 -8.085 9.505 1.00 97.25 87 LYS A O 1
ATOM 665 N N . LEU A 1 88 ? 5.754 -7.394 9.929 1.00 97.75 88 LEU A N 1
ATOM 666 C CA . LEU A 1 88 ? 5.282 -7.509 8.548 1.00 97.75 88 LEU A CA 1
ATOM 667 C C . LEU A 1 88 ? 6.063 -6.574 7.613 1.00 97.75 88 LEU A C 1
ATOM 669 O O . LEU A 1 88 ? 6.560 -7.036 6.593 1.00 97.75 88 LEU A O 1
ATOM 673 N N . GLY A 1 89 ? 6.246 -5.303 7.991 1.00 96.56 89 GLY A N 1
ATOM 674 C CA . GLY A 1 89 ? 7.052 -4.350 7.215 1.00 96.56 89 GLY A CA 1
ATOM 675 C C . GLY A 1 89 ? 8.479 -4.854 6.980 1.00 96.56 89 GLY A C 1
ATOM 676 O O . GLY A 1 89 ? 8.912 -4.981 5.843 1.00 96.56 89 GLY A O 1
ATOM 677 N N . LYS A 1 90 ? 9.160 -5.300 8.043 1.00 96.25 90 LYS A N 1
ATOM 678 C CA . LYS A 1 90 ? 10.507 -5.888 7.930 1.00 96.25 90 LYS A CA 1
ATOM 679 C C . LYS A 1 90 ? 10.544 -7.151 7.069 1.00 96.25 90 LYS A C 1
ATOM 681 O O . LYS A 1 90 ? 11.553 -7.415 6.422 1.00 96.25 90 LYS A O 1
ATOM 686 N N . ALA A 1 91 ? 9.488 -7.964 7.088 1.00 96.50 91 ALA A N 1
ATOM 687 C CA . ALA A 1 91 ? 9.395 -9.135 6.226 1.00 96.50 91 ALA A CA 1
ATOM 688 C C . ALA A 1 91 ? 9.260 -8.728 4.754 1.00 96.50 91 ALA A C 1
ATOM 690 O O . ALA A 1 91 ? 9.890 -9.363 3.915 1.00 96.50 91 ALA A O 1
ATOM 691 N N . ILE A 1 92 ? 8.508 -7.667 4.448 1.00 95.81 92 ILE A N 1
ATOM 692 C CA . ILE A 1 92 ? 8.427 -7.100 3.097 1.00 95.81 92 ILE A CA 1
ATOM 693 C C . ILE A 1 92 ? 9.809 -6.605 2.664 1.00 95.81 92 ILE A C 1
ATOM 695 O O . ILE A 1 92 ? 10.334 -7.111 1.676 1.00 95.81 92 ILE A O 1
ATOM 699 N N . ASP A 1 93 ? 10.436 -5.732 3.457 1.00 93.62 93 ASP A N 1
ATOM 700 C CA . ASP A 1 93 ? 11.743 -5.137 3.141 1.00 93.62 93 ASP A CA 1
ATOM 701 C C . ASP A 1 93 ? 12.839 -6.196 2.931 1.00 93.62 93 ASP A C 1
ATOM 703 O O . ASP A 1 93 ? 13.735 -6.036 2.108 1.00 93.62 93 ASP A O 1
ATOM 707 N N . LYS A 1 94 ? 12.781 -7.304 3.681 1.00 93.06 94 LYS A N 1
ATOM 708 C CA . LYS A 1 94 ? 13.755 -8.396 3.573 1.00 93.06 94 LYS A CA 1
ATOM 709 C C . LYS A 1 94 ? 13.548 -9.267 2.331 1.00 93.06 94 LYS A C 1
ATOM 711 O O . LYS A 1 94 ? 14.514 -9.832 1.826 1.00 93.06 94 LYS A O 1
ATOM 716 N N . ASN A 1 95 ? 12.301 -9.469 1.910 1.00 92.94 95 ASN A N 1
ATOM 717 C CA . ASN A 1 95 ? 11.960 -10.436 0.862 1.00 92.94 95 ASN A CA 1
ATOM 718 C C . ASN A 1 95 ? 11.751 -9.790 -0.512 1.00 92.94 95 ASN A C 1
ATOM 720 O O . ASN A 1 95 ? 11.756 -10.504 -1.514 1.00 92.94 95 ASN A O 1
ATOM 724 N N . PHE A 1 96 ? 11.582 -8.469 -0.566 1.00 89.25 96 PHE A N 1
ATOM 725 C CA . PHE A 1 96 ? 11.376 -7.722 -1.797 1.00 89.25 96 PHE A CA 1
ATOM 726 C C . PHE A 1 96 ? 12.377 -6.573 -1.881 1.00 89.25 96 PHE A C 1
ATOM 728 O O . PHE A 1 96 ? 12.451 -5.729 -0.992 1.00 89.25 96 PHE A O 1
ATOM 735 N N . SER A 1 97 ? 13.152 -6.550 -2.965 1.00 80.62 97 SER A N 1
ATOM 736 C CA . SER A 1 97 ? 14.065 -5.448 -3.251 1.00 80.62 97 SER A CA 1
ATOM 737 C C . SER A 1 97 ? 13.283 -4.246 -3.775 1.00 80.62 97 SER A C 1
ATOM 739 O O . SER A 1 97 ? 12.443 -4.395 -4.661 1.00 80.62 97 SER A O 1
ATOM 741 N N . ALA A 1 98 ? 13.592 -3.053 -3.266 1.00 78.25 98 ALA A N 1
ATOM 742 C CA . ALA A 1 98 ? 13.165 -1.799 -3.888 1.00 78.25 98 ALA A CA 1
ATOM 743 C C . ALA A 1 98 ? 13.988 -1.470 -5.148 1.00 78.25 98 ALA A C 1
ATOM 745 O O . ALA A 1 98 ? 13.607 -0.600 -5.929 1.00 78.25 98 ALA A O 1
ATOM 746 N N . ASP A 1 99 ? 15.124 -2.149 -5.333 1.00 76.81 99 ASP A N 1
ATOM 747 C CA . ASP A 1 99 ? 15.986 -1.963 -6.486 1.00 76.81 99 ASP A CA 1
ATOM 748 C C . ASP A 1 99 ? 15.442 -2.730 -7.698 1.00 76.81 99 ASP A C 1
ATOM 750 O O . ASP A 1 99 ? 15.534 -3.958 -7.789 1.00 76.81 99 ASP A O 1
ATOM 754 N N . ILE A 1 100 ? 14.872 -1.967 -8.630 1.00 71.56 100 ILE A N 1
ATOM 755 C CA . ILE A 1 100 ? 14.333 -2.443 -9.907 1.00 71.56 100 ILE A CA 1
ATOM 756 C C . ILE A 1 100 ? 15.473 -2.817 -10.869 1.00 71.56 100 ILE A C 1
ATOM 758 O O . ILE A 1 100 ? 15.224 -3.483 -11.868 1.00 71.56 100 ILE A O 1
ATOM 762 N N . SER A 1 101 ? 16.734 -2.476 -10.571 1.00 70.81 101 SER A N 1
ATOM 763 C CA . SER A 1 101 ? 17.876 -2.915 -11.383 1.00 70.81 101 SER A CA 1
ATOM 764 C C . SER A 1 101 ? 17.957 -4.443 -11.489 1.00 70.81 101 SER A C 1
ATOM 766 O O . SER A 1 101 ? 18.364 -4.958 -12.525 1.00 70.81 101 SER A O 1
ATOM 768 N N . ALA A 1 102 ? 17.453 -5.175 -10.486 1.00 62.94 102 ALA A N 1
ATOM 769 C CA . ALA A 1 102 ? 17.323 -6.632 -10.511 1.00 62.94 102 ALA A CA 1
ATOM 770 C C . ALA A 1 102 ? 16.244 -7.152 -11.488 1.00 62.94 102 ALA A C 1
ATOM 772 O O . ALA A 1 102 ? 16.183 -8.353 -11.746 1.00 62.94 102 ALA A O 1
ATOM 773 N N . MET A 1 103 ? 15.385 -6.275 -12.024 1.00 63.41 103 MET A N 1
ATOM 774 C CA . MET A 1 103 ? 14.467 -6.590 -13.126 1.00 63.41 103 MET A CA 1
ATOM 775 C C . MET A 1 103 ? 15.130 -6.460 -14.500 1.00 63.41 103 MET A C 1
ATOM 777 O O . MET A 1 103 ? 14.527 -6.882 -15.489 1.00 63.41 103 MET A O 1
ATOM 781 N N . ASN A 1 104 ? 16.349 -5.912 -14.587 1.00 66.25 104 ASN A N 1
ATOM 782 C CA . ASN A 1 104 ? 17.123 -6.036 -15.812 1.00 66.25 104 ASN A CA 1
ATOM 783 C C . ASN A 1 104 ? 17.454 -7.512 -15.993 1.00 66.25 104 ASN A C 1
ATOM 785 O O . ASN A 1 104 ? 18.234 -8.097 -15.245 1.00 66.25 104 ASN A O 1
ATOM 789 N N . VAL A 1 105 ? 16.832 -8.120 -16.997 1.00 72.25 105 VAL A N 1
ATOM 790 C CA . VAL A 1 105 ? 17.283 -9.408 -17.499 1.00 72.25 105 VAL A CA 1
ATOM 791 C C . VAL A 1 105 ? 18.677 -9.157 -18.053 1.00 72.25 105 VAL A C 1
ATOM 793 O O . VAL A 1 105 ? 18.836 -8.401 -19.013 1.00 72.25 105 VAL A O 1
ATOM 796 N N . ASP A 1 106 ? 19.687 -9.717 -17.396 1.00 72.56 106 ASP A N 1
ATOM 797 C CA . ASP A 1 106 ? 21.071 -9.528 -17.807 1.00 72.56 106 ASP A CA 1
ATOM 798 C C . ASP A 1 106 ? 21.225 -9.992 -19.264 1.00 72.56 106 ASP A C 1
ATOM 800 O O . ASP A 1 106 ? 20.814 -11.096 -19.630 1.00 72.56 106 ASP A O 1
ATOM 804 N N . GLY A 1 107 ? 21.706 -9.099 -20.128 1.00 75.06 107 GLY A N 1
ATOM 805 C CA . GLY A 1 107 ? 21.759 -9.333 -21.572 1.00 75.06 107 GLY A CA 1
ATOM 806 C C . GLY A 1 107 ? 20.438 -9.210 -22.355 1.00 75.06 107 GLY A C 1
ATOM 807 O O . GLY A 1 107 ? 20.437 -9.516 -23.542 1.00 75.06 107 GLY A O 1
ATOM 808 N N . ALA A 1 108 ? 19.326 -8.722 -21.785 1.00 78.00 108 ALA A N 1
ATOM 809 C CA . ALA A 1 108 ? 18.084 -8.495 -22.556 1.00 78.00 108 ALA A CA 1
ATOM 810 C C . ALA A 1 108 ? 18.272 -7.574 -23.768 1.00 78.00 108 ALA A C 1
ATOM 812 O O . ALA A 1 108 ? 17.562 -7.705 -24.761 1.00 78.00 108 ALA A O 1
ATOM 813 N N . PHE A 1 109 ? 19.234 -6.659 -23.677 1.00 79.38 109 PHE A N 1
ATOM 814 C CA . PHE A 1 109 ? 19.634 -5.759 -24.752 1.00 79.38 109 PHE A CA 1
ATOM 815 C C . PHE A 1 109 ? 21.086 -6.009 -25.173 1.00 79.38 109 PHE A C 1
ATOM 817 O O . PHE A 1 109 ? 21.806 -5.067 -25.479 1.00 79.38 109 PHE A O 1
ATOM 824 N N . SER A 1 110 ? 21.553 -7.260 -25.152 1.00 82.50 110 SER A N 1
ATOM 825 C CA . SER A 1 110 ? 22.840 -7.637 -25.746 1.00 82.50 110 SER A CA 1
ATOM 826 C C . SER A 1 110 ? 22.625 -8.369 -27.071 1.00 82.50 110 SER A C 1
ATOM 828 O O . SER A 1 110 ? 21.626 -9.058 -27.258 1.00 82.50 110 SER A O 1
ATOM 830 N N . GLY A 1 111 ? 23.544 -8.203 -28.026 1.00 85.25 111 GLY A N 1
ATOM 831 C CA . GLY A 1 111 ? 23.418 -8.809 -29.356 1.00 85.25 111 GLY A CA 1
ATOM 832 C C . GLY A 1 111 ? 22.245 -8.237 -30.161 1.00 85.25 111 GLY A C 1
ATOM 833 O O . GLY A 1 111 ? 22.067 -7.021 -30.223 1.00 85.25 111 GLY A O 1
ATOM 834 N N . GLN A 1 112 ? 21.439 -9.109 -30.778 1.00 86.12 112 GLN A N 1
ATOM 835 C CA . GLN A 1 112 ? 20.389 -8.704 -31.725 1.00 86.12 112 GLN A CA 1
ATOM 836 C C . GLN A 1 112 ? 19.338 -7.740 -31.135 1.00 86.12 112 GLN A C 1
ATOM 838 O O . GLN A 1 112 ? 19.058 -6.732 -31.779 1.00 86.12 112 GLN A O 1
ATOM 843 N N . PRO A 1 113 ? 18.783 -7.956 -29.924 1.00 88.50 113 PRO A N 1
ATOM 844 C CA . PRO A 1 113 ? 17.861 -6.997 -29.308 1.00 88.50 113 PRO A CA 1
ATOM 845 C C . PRO A 1 113 ? 18.409 -5.568 -29.173 1.00 88.50 113 PRO A C 1
ATOM 847 O O . PRO A 1 113 ? 17.641 -4.614 -29.268 1.00 88.50 113 PRO A O 1
ATOM 850 N N . CYS A 1 114 ? 19.724 -5.408 -28.975 1.00 89.06 114 CYS A N 1
ATOM 851 C CA . CYS A 1 114 ? 20.371 -4.093 -28.935 1.00 89.06 114 CYS A CA 1
ATOM 852 C C . CYS A 1 114 ? 20.296 -3.395 -30.295 1.00 89.06 114 CYS A C 1
ATOM 854 O O . CYS A 1 114 ? 19.920 -2.228 -30.386 1.00 89.06 114 CYS A O 1
ATOM 856 N N . LEU A 1 115 ? 20.620 -4.139 -31.356 1.00 90.12 115 LEU A N 1
ATOM 857 C CA . LEU A 1 115 ? 20.603 -3.638 -32.727 1.00 90.12 115 LEU A CA 1
ATOM 858 C C . LEU A 1 115 ? 19.186 -3.231 -33.142 1.00 90.12 115 LEU A C 1
ATOM 860 O O . LEU A 1 115 ? 18.994 -2.138 -33.670 1.00 90.12 115 LEU A O 1
ATOM 864 N N . GLU A 1 116 ? 18.182 -4.055 -32.832 1.00 90.81 116 GLU A N 1
ATOM 865 C CA . GLU A 1 116 ? 16.780 -3.726 -33.116 1.00 90.81 116 GLU A CA 1
ATOM 866 C C . GLU A 1 116 ? 16.310 -2.493 -32.335 1.00 90.81 116 GLU A C 1
ATOM 868 O O . GLU A 1 116 ? 15.630 -1.627 -32.888 1.00 90.81 116 GLU A O 1
ATOM 873 N N . LEU A 1 117 ? 16.704 -2.362 -31.064 1.00 92.25 117 LEU A N 1
ATOM 874 C CA . LEU A 1 117 ? 16.377 -1.181 -30.268 1.00 92.25 117 LEU A CA 1
ATOM 875 C C . LEU A 1 117 ? 16.997 0.084 -30.873 1.00 92.25 117 LEU A C 1
ATOM 877 O O . LEU A 1 117 ? 16.291 1.073 -31.084 1.00 92.25 117 LEU A O 1
ATOM 881 N N . ASN A 1 118 ? 18.290 0.043 -31.198 1.00 93.31 118 ASN A N 1
ATOM 882 C CA . ASN A 1 118 ? 18.986 1.167 -31.819 1.00 93.31 118 ASN A CA 1
ATOM 883 C C . ASN A 1 118 ? 18.361 1.521 -33.174 1.00 93.31 118 ASN A C 1
ATOM 885 O O . ASN A 1 118 ? 18.153 2.700 -33.456 1.00 93.31 118 ASN A O 1
ATOM 889 N N . ARG A 1 119 ? 17.958 0.524 -33.973 1.00 93.19 119 ARG A N 1
ATOM 890 C CA . ARG A 1 119 ? 17.235 0.742 -35.230 1.00 93.19 119 ARG A CA 1
ATOM 891 C C . ARG A 1 119 ? 15.926 1.491 -35.001 1.00 93.19 119 ARG A C 1
ATOM 893 O O . ARG A 1 119 ? 15.675 2.487 -35.676 1.00 93.19 119 ARG A O 1
ATOM 900 N N . VAL A 1 120 ? 15.107 1.051 -34.045 1.00 94.38 120 VAL A N 1
ATOM 901 C CA . VAL A 1 120 ? 13.828 1.705 -33.722 1.00 94.38 120 VAL A CA 1
ATOM 902 C C . VAL A 1 120 ? 14.044 3.157 -33.282 1.00 94.38 120 VAL A C 1
ATOM 904 O O . VAL A 1 120 ? 13.274 4.040 -33.677 1.00 94.38 120 VAL A O 1
ATOM 907 N N . ILE A 1 121 ? 15.099 3.424 -32.506 1.00 95.25 121 ILE A N 1
ATOM 908 C CA . ILE A 1 121 ? 15.465 4.780 -32.077 1.00 95.25 121 ILE A CA 1
ATOM 909 C C . ILE A 1 121 ? 15.906 5.629 -33.280 1.00 95.25 121 ILE A C 1
ATOM 911 O O . ILE A 1 121 ? 15.400 6.742 -33.441 1.00 95.25 121 ILE A O 1
ATOM 915 N N . CYS A 1 122 ? 16.772 5.112 -34.156 1.00 94.88 122 CYS A N 1
ATOM 916 C CA . CYS A 1 122 ? 17.201 5.800 -35.379 1.00 94.88 122 CYS A CA 1
ATOM 917 C C . CYS A 1 122 ? 16.012 6.148 -36.283 1.00 94.88 122 CYS A C 1
ATOM 919 O O . CYS A 1 122 ? 15.828 7.310 -36.642 1.00 94.88 122 CYS A O 1
ATOM 921 N N . GLU A 1 123 ? 15.140 5.180 -36.577 1.00 93.38 123 GLU A N 1
ATOM 922 C CA . GLU A 1 123 ? 13.928 5.412 -37.372 1.00 93.38 123 GLU A CA 1
ATOM 923 C C . GLU A 1 123 ? 13.006 6.457 -36.730 1.00 93.38 123 GLU A C 1
ATOM 925 O O . GLU A 1 123 ? 12.385 7.265 -37.421 1.00 93.38 123 GL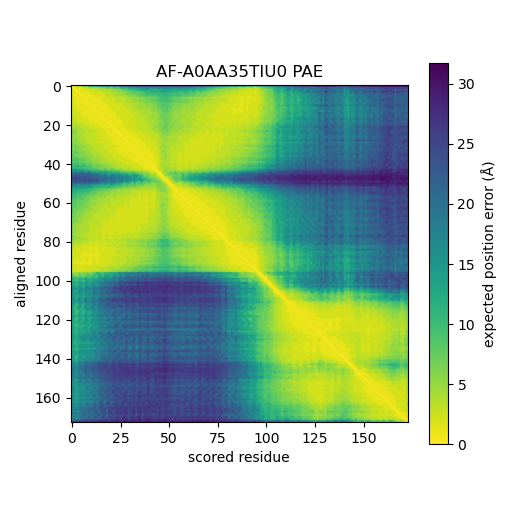U A O 1
ATOM 930 N N . HIS A 1 124 ? 12.906 6.476 -35.397 1.00 95.38 124 HIS A N 1
ATOM 931 C CA . HIS A 1 124 ? 12.157 7.515 -34.699 1.00 95.38 124 HIS A CA 1
ATOM 932 C C . HIS A 1 124 ? 12.779 8.903 -34.896 1.00 95.38 124 HIS A C 1
ATOM 934 O O . HIS A 1 124 ? 12.047 9.847 -35.189 1.00 95.38 124 HIS A O 1
ATOM 940 N N . LEU A 1 125 ? 14.101 9.037 -34.781 1.00 95.12 125 LEU A N 1
ATOM 941 C CA . LEU A 1 125 ? 14.797 10.306 -35.008 1.00 95.12 125 LEU A CA 1
ATOM 942 C C . LEU A 1 125 ? 14.600 10.811 -36.442 1.00 95.12 125 LEU A C 1
ATOM 944 O O . LEU A 1 125 ? 14.289 11.991 -36.625 1.00 95.12 125 LEU A O 1
ATOM 948 N N . PHE A 1 126 ? 14.676 9.920 -37.435 1.00 94.50 126 PHE A N 1
ATOM 949 C CA . PHE A 1 126 ? 14.414 10.261 -38.833 1.00 94.50 126 PHE A CA 1
ATOM 950 C C . PHE A 1 126 ? 12.975 10.734 -39.050 1.00 94.50 126 PHE A C 1
ATOM 952 O O . PHE A 1 126 ? 12.767 11.784 -39.651 1.00 94.50 126 PHE A O 1
ATOM 959 N N . ARG A 1 127 ? 11.974 10.061 -38.464 1.00 92.69 127 ARG A N 1
ATOM 960 C CA . ARG A 1 127 ? 10.569 10.521 -38.501 1.00 92.69 127 ARG A CA 1
ATOM 961 C C . ARG A 1 127 ? 10.341 11.894 -37.862 1.00 92.69 127 ARG A C 1
ATOM 963 O O . ARG A 1 127 ? 9.348 12.542 -38.171 1.00 92.69 127 ARG A O 1
ATOM 970 N N . GLN A 1 128 ? 11.204 12.315 -36.939 1.00 93.56 128 GLN A N 1
ATOM 971 C CA . GLN A 1 128 ? 11.116 13.615 -36.264 1.00 93.56 128 GLN A CA 1
ATOM 972 C C . GLN A 1 128 ? 11.906 14.725 -36.981 1.00 93.56 128 GLN A C 1
ATOM 974 O O . GLN A 1 128 ? 11.998 15.834 -36.456 1.00 93.56 128 GLN A O 1
ATOM 979 N N . GLY A 1 129 ? 12.519 14.441 -38.135 1.00 91.38 129 GLY A N 1
ATOM 980 C CA . GLY A 1 129 ? 13.375 15.390 -38.853 1.00 91.38 129 GLY A CA 1
ATOM 981 C C . GLY A 1 129 ? 14.772 15.561 -38.262 1.00 91.38 129 GLY A C 1
ATOM 982 O O . GLY A 1 129 ? 15.534 16.408 -38.719 1.00 91.38 129 GLY A O 1
ATOM 983 N N . LYS A 1 130 ? 15.150 14.755 -37.263 1.00 94.00 130 LYS A N 1
ATOM 984 C CA . LYS A 1 130 ? 16.469 14.809 -36.615 1.00 94.00 130 LYS A CA 1
ATOM 985 C C . LYS A 1 130 ? 17.481 13.943 -37.368 1.00 94.00 130 LYS A C 1
ATOM 987 O O . LYS A 1 130 ? 18.046 13.011 -36.797 1.00 94.00 130 LYS A O 1
ATOM 992 N N . MET A 1 131 ? 17.687 14.247 -38.649 1.00 90.94 131 MET A N 1
ATOM 993 C CA . MET A 1 131 ? 18.481 13.414 -39.562 1.00 90.94 131 MET A CA 1
ATOM 994 C C . MET A 1 131 ? 19.928 13.248 -39.091 1.00 90.94 131 MET A C 1
ATOM 996 O O . MET A 1 131 ? 20.386 12.127 -38.918 1.00 90.94 131 MET A O 1
ATOM 1000 N N . GLU A 1 132 ? 20.608 14.347 -38.758 1.00 93.44 132 GLU A N 1
ATOM 1001 C CA . GLU A 1 132 ? 22.007 14.327 -38.300 1.00 93.44 132 GLU A CA 1
ATOM 1002 C C . GLU A 1 132 ? 22.209 13.487 -37.024 1.00 93.44 132 GLU A C 1
ATOM 1004 O O . GLU A 1 132 ? 23.158 12.707 -36.916 1.00 93.44 132 GLU A O 1
ATOM 1009 N N . VAL A 1 133 ? 21.282 13.598 -36.064 1.00 95.56 133 VAL A N 1
ATOM 1010 C CA . VAL A 1 133 ? 21.333 12.835 -34.806 1.00 95.56 133 VAL A CA 1
ATOM 1011 C C . VAL A 1 133 ? 21.086 11.349 -35.069 1.00 95.56 133 VAL A C 1
ATOM 1013 O O . VAL A 1 133 ? 21.790 10.504 -34.520 1.00 95.56 133 VAL A O 1
ATOM 1016 N N . GLY A 1 134 ? 20.109 11.028 -35.924 1.00 94.06 134 GLY A N 1
ATOM 1017 C CA . GLY A 1 134 ? 19.818 9.652 -36.324 1.00 94.06 134 GLY A CA 1
ATOM 1018 C C . GLY A 1 134 ? 20.976 9.006 -37.085 1.00 94.06 134 GLY A C 1
ATOM 1019 O O . GLY A 1 134 ? 21.324 7.866 -36.799 1.00 94.06 134 GLY A O 1
ATOM 1020 N N . GLU A 1 135 ? 21.627 9.734 -37.994 1.00 92.88 135 GLU A N 1
ATOM 1021 C CA . GLU A 1 135 ? 22.797 9.247 -38.735 1.00 92.88 135 GLU A CA 1
ATOM 1022 C C . GLU A 1 135 ? 24.004 9.011 -37.828 1.00 92.88 135 GLU A C 1
ATOM 1024 O O . GLU A 1 135 ? 24.731 8.036 -38.013 1.00 92.88 135 GLU A O 1
ATOM 1029 N N . THR A 1 136 ? 24.226 9.897 -36.855 1.00 95.44 136 THR A N 1
ATOM 1030 C CA . THR A 1 136 ? 25.313 9.747 -35.880 1.00 95.44 136 THR A CA 1
ATOM 1031 C C . THR A 1 136 ? 25.093 8.497 -35.034 1.00 95.44 136 THR A C 1
ATOM 1033 O O . THR A 1 136 ? 25.978 7.648 -34.974 1.00 95.44 136 THR A O 1
ATOM 1036 N N . LEU A 1 137 ? 23.885 8.317 -34.486 1.00 94.56 137 LEU A N 1
ATOM 1037 C CA . LEU A 1 137 ? 23.535 7.116 -33.724 1.00 94.56 137 LEU A CA 1
ATOM 1038 C C . LEU A 1 137 ? 23.623 5.844 -34.580 1.00 94.56 137 LEU A C 1
ATOM 1040 O O . LEU A 1 137 ? 24.127 4.829 -34.115 1.00 94.56 137 LEU A O 1
ATOM 1044 N N . MET A 1 138 ? 23.169 5.892 -35.835 1.00 93.44 138 MET A N 1
ATOM 1045 C CA . MET A 1 138 ? 23.255 4.766 -36.769 1.00 93.44 138 MET A CA 1
ATOM 1046 C C . MET A 1 138 ? 24.710 4.340 -37.008 1.00 93.44 138 MET A C 1
ATOM 1048 O O . MET A 1 138 ? 25.000 3.146 -36.989 1.00 93.44 138 MET A O 1
ATOM 1052 N N . LYS A 1 139 ? 25.624 5.306 -37.186 1.00 93.69 139 LYS A N 1
ATOM 1053 C CA . LYS A 1 139 ? 27.066 5.050 -37.345 1.00 93.69 139 LYS A CA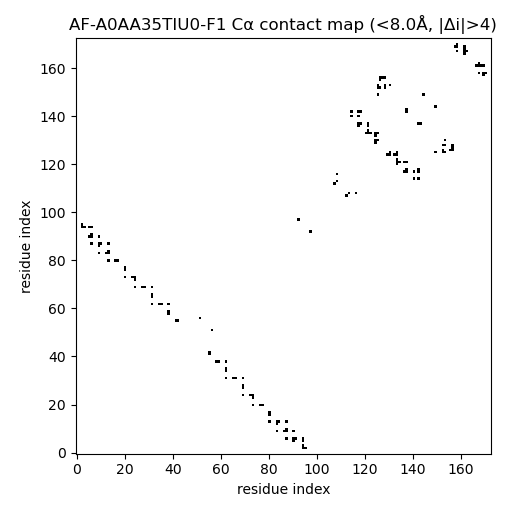 1
ATOM 1054 C C . LYS A 1 139 ? 27.685 4.474 -36.073 1.00 93.69 139 LYS A C 1
ATOM 1056 O O . LYS A 1 139 ? 28.420 3.498 -36.155 1.00 93.69 139 LYS A O 1
ATOM 1061 N N . GLU A 1 140 ? 27.386 5.057 -34.913 1.00 93.31 140 GLU A N 1
ATOM 1062 C CA . GLU A 1 140 ? 27.914 4.602 -33.617 1.00 93.31 140 GLU A CA 1
ATOM 1063 C C . GLU A 1 140 ? 27.404 3.211 -33.223 1.00 93.31 140 GLU A C 1
ATOM 1065 O O . GLU A 1 140 ? 28.124 2.447 -32.587 1.00 93.31 140 GLU A O 1
ATOM 1070 N N . ALA A 1 141 ? 26.173 2.876 -33.610 1.00 91.56 141 ALA A N 1
ATOM 1071 C CA . ALA A 1 141 ? 25.559 1.578 -33.358 1.00 91.56 141 ALA A CA 1
ATOM 1072 C C . ALA A 1 141 ? 25.885 0.519 -34.429 1.00 91.56 141 ALA A C 1
ATOM 1074 O O . ALA A 1 141 ? 25.331 -0.577 -34.354 1.00 91.56 141 ALA A O 1
ATOM 1075 N N . GLU A 1 142 ? 26.732 0.843 -35.417 1.00 91.19 142 GLU A N 1
ATOM 1076 C CA . GLU A 1 142 ? 27.094 -0.031 -36.547 1.00 91.19 142 GLU A CA 1
ATOM 1077 C C . GLU A 1 142 ? 25.862 -0.604 -37.278 1.00 91.19 142 GLU A C 1
ATOM 1079 O O . GLU A 1 142 ? 25.826 -1.762 -37.697 1.00 91.19 142 GLU A O 1
ATOM 1084 N N . LEU A 1 143 ? 24.814 0.215 -37.415 1.00 90.25 143 LEU A N 1
ATOM 1085 C CA . LEU A 1 143 ? 23.571 -0.177 -38.069 1.00 90.25 143 LEU A CA 1
ATOM 1086 C C . LEU A 1 143 ? 23.633 0.080 -39.572 1.00 90.25 143 LEU A C 1
ATOM 1088 O O . LEU A 1 143 ? 23.861 1.204 -40.019 1.00 90.25 143 LEU A O 1
ATOM 1092 N N . GLU A 1 144 ? 23.305 -0.944 -40.354 1.00 86.06 144 GLU A N 1
ATOM 1093 C CA . GLU A 1 144 ? 23.101 -0.813 -41.793 1.00 86.06 144 GLU A CA 1
ATOM 1094 C C . GLU A 1 144 ? 21.605 -0.720 -42.102 1.00 86.06 144 GLU A C 1
ATOM 1096 O O . GLU A 1 144 ? 20.872 -1.711 -42.069 1.00 86.06 144 GLU A O 1
ATOM 1101 N N . LEU A 1 145 ? 21.138 0.495 -42.392 1.00 83.94 145 LEU A N 1
ATOM 1102 C CA . LEU A 1 145 ? 19.797 0.738 -42.918 1.00 83.94 145 LEU A CA 1
ATOM 1103 C C . LEU A 1 145 ? 19.879 1.057 -44.407 1.00 83.94 145 LEU A C 1
ATOM 1105 O O . LEU A 1 145 ? 20.775 1.771 -44.858 1.00 83.94 145 LEU A O 1
ATOM 1109 N N . ASP A 1 146 ? 18.921 0.528 -45.164 1.00 87.25 146 ASP A N 1
ATOM 1110 C CA . ASP A 1 146 ? 18.827 0.779 -46.597 1.00 87.25 146 ASP A CA 1
ATOM 1111 C C . ASP A 1 146 ? 18.650 2.280 -46.871 1.00 87.25 146 ASP A C 1
ATOM 1113 O O . ASP A 1 146 ? 17.741 2.931 -46.352 1.00 87.25 146 ASP A O 1
ATOM 1117 N N . GLN A 1 147 ? 19.512 2.823 -47.727 1.00 83.06 147 GLN A N 1
ATOM 1118 C CA . GLN A 1 147 ? 19.482 4.227 -48.128 1.00 83.06 147 GLN A CA 1
ATOM 1119 C C . GLN A 1 147 ? 18.169 4.588 -48.829 1.00 83.06 147 GLN A C 1
ATOM 1121 O O . GLN A 1 147 ? 17.668 5.699 -48.652 1.00 83.06 147 GLN A O 1
ATOM 1126 N N . SER A 1 148 ? 17.563 3.647 -49.566 1.00 86.38 148 SER A N 1
ATOM 1127 C CA . SER A 1 148 ? 16.250 3.883 -50.175 1.00 86.38 148 SER A CA 1
ATOM 1128 C C . SER A 1 148 ? 15.153 4.038 -49.121 1.00 86.38 148 SER A C 1
ATOM 1130 O O . SER A 1 148 ? 14.233 4.829 -49.316 1.00 86.38 148 SER A O 1
ATOM 1132 N N . TYR A 1 149 ? 15.245 3.307 -48.009 1.00 86.06 149 TYR A N 1
ATOM 1133 C CA . TYR A 1 149 ? 14.320 3.427 -46.884 1.00 86.06 149 TYR A CA 1
ATOM 1134 C C . TYR A 1 149 ? 14.546 4.730 -46.102 1.00 86.06 149 TYR A C 1
ATOM 1136 O O . TYR A 1 149 ? 13.586 5.411 -45.752 1.00 86.06 149 TYR A O 1
ATOM 1144 N N . LEU A 1 150 ? 15.803 5.140 -45.902 1.00 85.75 150 LEU A N 1
ATOM 1145 C CA . LEU A 1 150 ? 16.134 6.426 -45.274 1.00 85.75 150 LEU A CA 1
ATOM 1146 C C . LEU A 1 150 ? 15.633 7.627 -46.090 1.00 85.75 150 LEU A C 1
ATOM 1148 O O . LEU A 1 150 ? 15.147 8.602 -45.513 1.00 85.75 150 LEU A O 1
ATOM 1152 N N . GLY A 1 151 ? 15.682 7.531 -47.423 1.00 86.69 151 GLY A N 1
ATOM 1153 C CA . GLY A 1 151 ? 15.161 8.550 -48.336 1.00 86.69 151 GLY A CA 1
ATOM 1154 C C . GLY A 1 151 ? 13.680 8.877 -48.111 1.00 86.69 151 GLY A C 1
ATOM 1155 O O . GLY A 1 151 ? 13.299 10.043 -48.210 1.00 86.69 151 GLY A O 1
ATOM 1156 N N . GLN A 1 152 ? 12.873 7.893 -47.698 1.00 91.06 152 GLN A N 1
ATOM 1157 C CA . GLN A 1 152 ? 11.449 8.091 -47.391 1.00 91.06 152 GLN A CA 1
ATOM 1158 C C . GLN A 1 152 ? 11.243 9.033 -46.200 1.00 91.06 152 GLN A C 1
ATOM 1160 O O . GLN A 1 152 ? 10.293 9.813 -46.174 1.00 91.06 152 GLN A O 1
ATOM 1165 N N . PHE A 1 153 ? 12.137 9.002 -45.205 1.00 92.44 153 PHE A N 1
ATOM 1166 C CA . PHE A 1 153 ? 12.059 9.937 -44.082 1.00 92.44 153 PHE A CA 1
ATOM 1167 C C . PHE A 1 153 ? 12.462 11.351 -44.497 1.00 92.44 153 PHE A C 1
ATOM 1169 O O . PHE A 1 153 ? 11.866 12.313 -44.020 1.00 92.44 153 PHE A O 1
ATOM 1176 N N . THR A 1 154 ? 13.432 11.503 -45.399 1.00 89.81 154 THR A N 1
ATOM 1177 C CA . THR A 1 154 ? 13.801 12.815 -45.954 1.00 89.81 154 THR A CA 1
ATOM 1178 C C . THR A 1 154 ? 12.628 13.444 -46.700 1.00 89.81 154 THR A C 1
ATOM 1180 O O . THR A 1 154 ? 12.299 14.604 -46.457 1.00 89.81 154 THR A O 1
ATOM 1183 N N . GLU A 1 155 ? 11.960 12.665 -47.549 1.00 91.12 155 GLU A N 1
ATOM 1184 C CA . GLU A 1 155 ? 10.756 13.082 -48.269 1.00 91.12 155 GLU A CA 1
ATOM 1185 C C . GLU A 1 155 ? 9.621 13.444 -47.302 1.00 91.12 155 GLU A C 1
ATOM 1187 O O . GLU A 1 155 ? 9.080 14.548 -47.368 1.00 91.12 155 GLU A O 1
ATOM 1192 N N . LEU A 1 156 ? 9.340 12.583 -46.317 1.00 92.88 156 LEU A N 1
ATOM 1193 C CA . LEU A 1 156 ? 8.359 12.855 -45.265 1.00 92.88 156 LEU A CA 1
ATOM 1194 C C . LEU A 1 156 ? 8.633 14.188 -44.555 1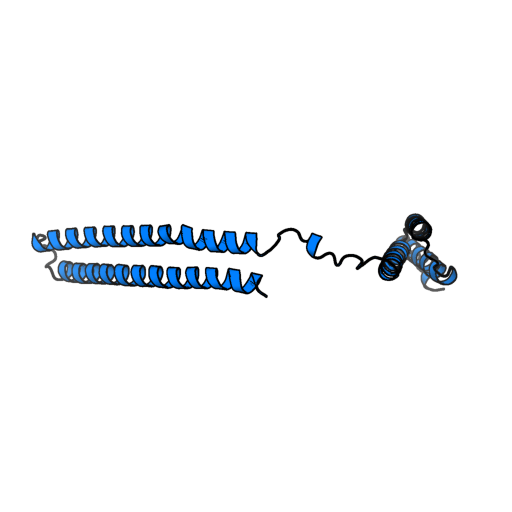.00 92.88 156 LEU A C 1
ATOM 1196 O O . LEU A 1 156 ? 7.721 14.987 -44.351 1.00 92.88 156 LEU A O 1
ATOM 1200 N N . ASN A 1 157 ? 9.883 14.441 -44.170 1.00 92.94 157 ASN A N 1
ATOM 1201 C CA . ASN A 1 157 ? 10.251 15.669 -43.473 1.00 92.94 157 ASN A CA 1
ATOM 1202 C C . ASN A 1 157 ? 10.134 16.906 -44.371 1.00 92.94 157 ASN A C 1
ATOM 1204 O O . ASN A 1 157 ? 9.715 17.958 -43.885 1.00 92.94 157 ASN A O 1
ATOM 1208 N N . LEU A 1 158 ? 10.444 16.781 -45.665 1.00 92.88 158 LEU A N 1
ATOM 1209 C CA . LEU A 1 158 ? 10.251 17.845 -46.652 1.00 92.88 158 LEU A CA 1
ATOM 1210 C C . LEU A 1 158 ? 8.768 18.207 -46.783 1.00 92.88 158 LEU A C 1
ATOM 1212 O O . LEU A 1 158 ? 8.414 19.386 -46.714 1.00 92.88 158 LEU A O 1
ATOM 1216 N N . VAL A 1 159 ? 7.897 17.200 -46.885 1.00 94.31 159 VAL A N 1
ATOM 1217 C CA . VAL A 1 159 ? 6.444 17.394 -46.923 1.00 94.31 159 VAL A CA 1
ATOM 1218 C C . VAL A 1 159 ? 5.950 18.065 -45.642 1.00 94.31 159 VAL A C 1
ATOM 1220 O O . VAL A 1 159 ? 5.220 19.055 -45.699 1.00 94.31 159 VAL A O 1
ATOM 1223 N N . LEU A 1 160 ? 6.370 17.577 -44.472 1.00 92.62 160 LEU A N 1
ATOM 1224 C CA . LEU A 1 160 ? 5.963 18.150 -43.188 1.00 92.62 160 LEU A CA 1
ATOM 1225 C C . LEU A 1 160 ? 6.395 19.618 -43.037 1.00 92.62 160 LEU A C 1
ATOM 1227 O O . LEU A 1 160 ? 5.628 20.421 -42.502 1.00 92.62 160 LEU A O 1
ATOM 1231 N N . GLU A 1 161 ? 7.580 19.989 -43.521 1.00 92.12 161 GLU A N 1
ATOM 1232 C CA . GLU A 1 161 ? 8.070 2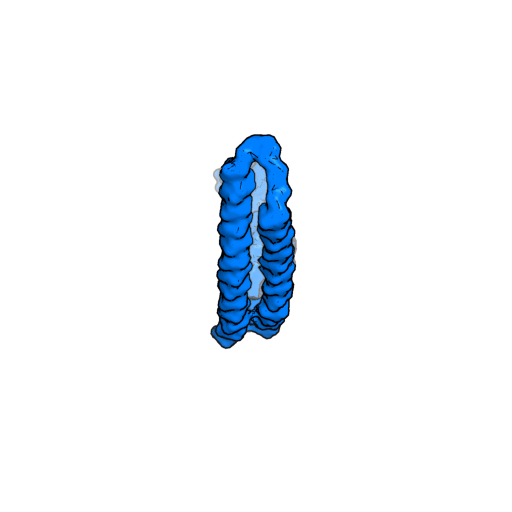1.371 -43.471 1.00 92.12 161 GLU A CA 1
ATOM 1233 C C . GLU A 1 161 ? 7.327 22.294 -44.450 1.00 92.12 161 GLU A C 1
ATOM 1235 O O . GLU A 1 161 ? 6.954 23.420 -44.098 1.00 92.12 161 GLU A O 1
ATOM 1240 N N . ALA A 1 162 ? 7.021 21.802 -45.653 1.00 92.88 162 ALA A N 1
ATOM 1241 C CA . ALA A 1 162 ? 6.198 22.522 -46.618 1.00 92.88 162 ALA A CA 1
ATOM 1242 C C . ALA A 1 162 ? 4.794 22.797 -46.056 1.00 92.88 162 ALA A C 1
ATOM 1244 O O . ALA A 1 162 ? 4.321 23.938 -46.089 1.00 92.88 162 ALA A O 1
ATOM 1245 N N . LEU A 1 163 ? 4.175 21.792 -45.426 1.00 92.69 163 LEU A N 1
ATOM 1246 C CA . LEU A 1 163 ? 2.866 21.924 -44.788 1.00 92.69 163 LEU A CA 1
ATOM 1247 C C . LEU A 1 163 ? 2.873 22.946 -43.642 1.00 92.69 163 LEU A C 1
ATOM 1249 O O . LEU A 1 163 ? 1.933 23.738 -43.527 1.00 92.69 163 LEU A O 1
ATOM 1253 N N . ARG A 1 164 ? 3.939 23.002 -42.829 1.00 92.75 164 ARG A N 1
ATOM 1254 C CA . ARG A 1 164 ? 4.113 24.051 -41.799 1.00 92.75 164 ARG A CA 1
ATOM 1255 C C . ARG A 1 164 ? 4.148 25.452 -42.410 1.00 92.75 164 ARG A C 1
ATOM 1257 O O . ARG A 1 164 ? 3.594 26.386 -41.830 1.00 92.75 164 ARG A O 1
ATOM 1264 N N . SER A 1 165 ? 4.717 25.577 -43.606 1.00 94.25 165 SER A N 1
ATOM 1265 C CA . SER A 1 165 ? 4.769 26.816 -44.390 1.00 94.25 165 SER A CA 1
ATOM 1266 C C . SER A 1 165 ? 3.504 27.077 -45.224 1.00 94.25 165 SER A C 1
ATOM 1268 O O . SER A 1 165 ? 3.485 27.998 -46.038 1.00 94.25 165 SER A O 1
ATOM 1270 N N . ARG A 1 166 ? 2.429 26.298 -45.017 1.00 92.81 166 ARG A N 1
ATOM 1271 C CA . ARG A 1 166 ? 1.174 26.322 -45.795 1.00 92.81 166 ARG A CA 1
ATOM 1272 C C . ARG A 1 166 ? 1.349 26.024 -47.290 1.00 92.81 166 ARG A C 1
ATOM 1274 O O . ARG A 1 166 ? 0.463 26.354 -48.076 1.00 92.81 166 ARG A O 1
ATOM 1281 N N . ASN A 1 167 ? 2.451 25.384 -47.673 1.00 94.50 167 ASN A N 1
ATOM 1282 C CA . ASN A 1 167 ? 2.643 24.850 -49.010 1.00 94.50 167 ASN A CA 1
ATOM 1283 C C . ASN A 1 167 ? 2.225 23.371 -49.040 1.00 94.50 167 ASN A C 1
ATOM 1285 O O . ASN A 1 167 ? 2.865 22.527 -48.420 1.00 94.50 167 ASN A O 1
ATOM 1289 N N . VAL A 1 168 ? 1.136 23.068 -49.744 1.00 92.25 168 VAL A N 1
ATOM 1290 C CA . VAL A 1 168 ? 0.594 21.702 -49.861 1.00 92.25 168 VAL A CA 1
ATOM 1291 C C . VAL A 1 168 ? 1.115 20.948 -51.082 1.00 92.25 168 VAL A C 1
ATOM 1293 O O . VAL A 1 168 ? 0.900 19.746 -51.171 1.00 92.25 168 VAL A O 1
ATOM 1296 N N . GLU A 1 169 ? 1.787 21.634 -52.007 1.00 92.94 169 GLU A N 1
ATOM 1297 C CA . GLU A 1 169 ? 2.216 21.086 -53.298 1.00 92.94 169 GLU A CA 1
ATOM 1298 C C . GLU A 1 169 ? 3.101 19.834 -53.154 1.00 92.94 169 GLU A C 1
ATOM 1300 O O . GLU A 1 169 ? 2.747 18.821 -53.752 1.00 92.94 169 GLU A O 1
ATOM 1305 N N . PRO A 1 170 ? 4.119 19.790 -52.264 1.00 90.19 170 PRO A N 1
ATOM 1306 C CA . PRO A 1 170 ? 4.973 18.605 -52.130 1.00 90.19 170 PRO A CA 1
ATOM 1307 C C . PRO A 1 170 ? 4.267 17.350 -51.597 1.00 90.19 170 PRO A C 1
ATOM 1309 O O . PRO A 1 170 ? 4.851 16.279 -51.620 1.00 90.19 170 PRO A O 1
ATOM 1312 N N . ALA A 1 171 ? 3.049 17.472 -51.060 1.00 88.44 171 ALA A N 1
ATOM 1313 C CA . ALA A 1 171 ? 2.267 16.333 -50.573 1.00 88.44 171 ALA A CA 1
ATOM 1314 C C . ALA A 1 171 ? 1.343 15.725 -51.647 1.00 88.44 171 ALA A C 1
ATOM 1316 O O . ALA A 1 171 ? 0.688 14.718 -51.378 1.00 88.44 171 ALA A O 1
ATOM 1317 N N . LEU A 1 172 ? 1.188 16.404 -52.789 1.00 87.88 172 LEU A N 1
ATOM 1318 C CA . LEU A 1 172 ? 0.223 16.070 -53.841 1.00 87.88 172 LEU A CA 1
ATOM 1319 C C . LEU A 1 172 ? 0.875 15.480 -55.098 1.00 87.88 172 LEU A C 1
ATOM 1321 O O . LEU A 1 172 ? 0.156 14.903 -55.917 1.00 87.88 172 LEU A O 1
ATOM 1325 N N . GLU A 1 173 ? 2.185 15.660 -55.249 1.00 72.25 173 GLU A N 1
ATOM 1326 C CA . GLU A 1 173 ? 3.028 15.020 -56.268 1.00 72.25 173 GLU A CA 1
ATOM 1327 C C . GLU A 1 173 ? 3.513 13.645 -55.793 1.00 72.25 173 GLU A C 1
ATOM 1329 O O . GLU A 1 173 ? 3.597 12.739 -56.656 1.00 72.25 173 GLU A O 1
#

Sequence (173 aa):
MEACLAVEREQEKVVKKLKAVSGSATEKLQQVLHQIQALKELLTAAAPDAKVSEAQREAVRQCLYSIKEAAQAASNEHKDMHATISKLGKAIDKNFSADISAMNVDGAFSGQPCLELNRVICEHLFRQGKMEVGETLMKEAELELDQSYLGQFTELNLVLEALRSRNVEPALE

Organism: Geodia barretti (NCBI:txid519541)

Nearest PDB structures (foldseek):
  8pjn-assembly1_b  TM=5.729E-01  e=3.664E-08  Homo sapiens
  8pjn-assembly1_i  TM=5.152E-01  e=3.095E-01  Homo sapiens

Radius of gyration: 37.92 Å; Cα contacts (8 Å, |Δi|>4): 89; chains: 1; bounding box: 68×45×103 Å

Secondary structure (DSSP, 8-state):
-HHHHHHHHHHHHHHHHHHHHHHHHHHHHHHHHHHHHHHHHHHHTS-TTPPPPHHHHHHHHHHHHHHHHHHHHHHHHHHTTHHHHHHHHHHHHHHS-S-GGGGS-TTTTSSHHHHHHHHHHHHHHHHTT-HHHHHHHHHHTT----HHHHHHHHHHHHHHHHHHTT--GGGT-

Foldseek 3Di:
DVLVVLLVVLVVVLVVLVVVLVVLLVVLVVVLVVLVVVLVVVVVVDDPPDDQDPVNVVSVVVSVVSVVVSVVSSVVSVVVSPVSVVVSVVSCPVSDDPDCVVVPPVCPCPDPVVLVVLVVVLVVCLLVVVPVVSVVSCVVSVHDDDPVVSVVSVLNVVCVVCVVVVRNVSVVD